Protein AF-A0A0Q4EWR7-F1 (afdb_monomer_lite)

Radius of gyration: 14.13 Å; chains: 1; bounding box: 29×34×30 Å

Foldseek 3Di:
DDDLAVFDADPVVQWTPDFAPVCVLVVVDGSTHAQSVCPVQWHDNRSHAIWGQDPVRDTHGDDSDVFDWDWDQPDADPVRHRPDTDGDTDD

Sequence (91 aa):
MYDYGARFYMPDIGRWGVVDPLAEKYFSDSPFSYVLNNPISYIDPFGLDVYRLGTNGSIERISDSKEDQIYAANQFNKDNSLIKMRKVLLL

pLDDT: mean 77.76, std 17.31, range [41.12, 96.19]

Secondary structure (DSSP, 8-state):
-EE-SS-EEETTTTEESS--TTGGGGTTS-TTBSGGG-TTTEE-TTSSS-EEE-TTS-EEE----SS-EEEE---B-TTS-B---EEEE--

Structure (mmCIF, N/CA/C/O backbone):
data_AF-A0A0Q4EWR7-F1
#
_entry.id   AF-A0A0Q4EWR7-F1
#
loop_
_atom_site.group_PDB
_atom_site.id
_atom_site.type_symbol
_atom_site.label_atom_id
_atom_site.label_alt_id
_atom_site.label_comp_id
_atom_site.label_asym_id
_atom_site.label_entity_id
_atom_site.label_seq_id
_atom_site.pdbx_PDB_ins_code
_atom_site.Cartn_x
_atom_site.Cartn_y
_atom_site.Cartn_z
_atom_site.occupancy
_atom_site.B_iso_or_equiv
_atom_site.auth_seq_id
_atom_site.auth_comp_id
_atom_site.auth_asym_id
_atom_site.auth_atom_id
_atom_site.pdbx_PDB_model_num
ATOM 1 N N . MET A 1 1 ? -0.798 -13.988 -11.252 1.00 88.44 1 MET A N 1
ATOM 2 C CA . MET A 1 1 ? -1.055 -13.798 -9.806 1.00 88.44 1 MET A CA 1
ATOM 3 C C . MET A 1 1 ? 0.254 -13.968 -9.050 1.00 88.44 1 MET A C 1
ATOM 5 O O . MET A 1 1 ? 1.008 -14.868 -9.400 1.00 88.44 1 MET A O 1
ATOM 9 N N . TYR A 1 2 ? 0.545 -13.094 -8.090 1.00 92.94 2 TYR A N 1
ATOM 10 C CA . TYR A 1 2 ? 1.787 -13.087 -7.315 1.00 92.94 2 TYR A CA 1
ATOM 11 C C . TYR A 1 2 ? 1.494 -13.342 -5.839 1.00 92.94 2 TYR A C 1
ATOM 13 O O . TYR A 1 2 ? 0.523 -12.811 -5.305 1.00 92.94 2 TYR A O 1
ATOM 21 N N . ASP A 1 3 ? 2.322 -14.164 -5.203 1.00 94.12 3 ASP A N 1
ATOM 22 C CA . ASP A 1 3 ? 2.216 -14.491 -3.784 1.00 94.12 3 ASP A CA 1
ATOM 23 C C . ASP A 1 3 ? 3.005 -13.479 -2.955 1.00 94.12 3 ASP A C 1
ATOM 25 O O . ASP A 1 3 ? 4.198 -13.278 -3.183 1.00 94.12 3 ASP A O 1
ATOM 29 N N . TYR A 1 4 ? 2.314 -12.807 -2.041 1.00 92.44 4 TYR A N 1
ATOM 30 C CA . TYR A 1 4 ? 2.887 -11.816 -1.137 1.00 92.44 4 TYR A CA 1
ATOM 31 C C . TYR A 1 4 ? 2.910 -12.332 0.313 1.00 92.44 4 TYR A C 1
ATOM 33 O O . TYR A 1 4 ? 3.177 -11.578 1.242 1.00 92.44 4 TYR A O 1
ATOM 41 N N . GLY A 1 5 ? 2.628 -13.619 0.530 1.00 93.75 5 GLY A N 1
ATOM 42 C CA . GLY A 1 5 ? 2.577 -14.268 1.834 1.00 93.75 5 GLY A CA 1
ATOM 43 C C . GLY A 1 5 ? 1.187 -14.193 2.449 1.00 93.75 5 GLY A C 1
ATOM 44 O O . GLY A 1 5 ? 0.510 -15.210 2.579 1.00 93.75 5 GLY A O 1
ATOM 45 N N . ALA A 1 6 ? 0.734 -12.995 2.822 1.00 91.75 6 ALA A N 1
ATOM 46 C CA . ALA A 1 6 ? -0.587 -12.843 3.435 1.00 91.75 6 ALA A CA 1
ATOM 47 C C . ALA A 1 6 ? -1.732 -12.737 2.414 1.00 91.75 6 ALA A C 1
ATOM 49 O O . ALA A 1 6 ? -2.881 -13.033 2.744 1.00 91.75 6 ALA A O 1
ATOM 50 N N . ARG A 1 7 ? -1.439 -12.328 1.171 1.00 93.94 7 ARG A N 1
ATOM 51 C CA . ARG A 1 7 ? -2.426 -12.169 0.093 1.00 93.94 7 ARG A CA 1
ATOM 52 C C . ARG A 1 7 ? -1.841 -12.542 -1.265 1.00 93.94 7 ARG A C 1
ATOM 54 O O . ARG A 1 7 ? -0.643 -12.410 -1.498 1.00 93.94 7 ARG A O 1
ATOM 61 N N . PHE A 1 8 ? -2.716 -12.926 -2.191 1.00 94.81 8 PHE A N 1
ATOM 62 C CA . PHE A 1 8 ? -2.368 -13.094 -3.600 1.00 94.81 8 PHE A CA 1
ATOM 63 C C . PHE A 1 8 ? -2.738 -11.840 -4.398 1.00 94.81 8 PHE A C 1
ATOM 65 O O . PHE A 1 8 ? -3.909 -11.462 -4.467 1.00 94.81 8 PHE A O 1
ATOM 72 N N . TYR A 1 9 ? -1.750 -11.195 -5.016 1.00 95.31 9 TYR A N 1
ATOM 73 C CA . TYR A 1 9 ? -1.946 -10.038 -5.887 1.00 95.31 9 TYR A CA 1
ATOM 74 C C . TYR A 1 9 ? -2.273 -10.475 -7.318 1.00 95.31 9 TYR A C 1
ATOM 76 O O . TYR A 1 9 ? -1.560 -11.282 -7.921 1.00 95.31 9 TYR A O 1
ATOM 84 N N . MET A 1 10 ? -3.337 -9.925 -7.895 1.00 96.19 10 MET A N 1
ATOM 85 C CA . MET A 1 10 ? -3.743 -10.153 -9.280 1.00 96.19 10 MET A CA 1
ATOM 86 C C . MET A 1 10 ? -3.278 -8.970 -10.145 1.00 96.19 10 MET A C 1
ATOM 88 O O . MET A 1 10 ? -3.997 -7.971 -10.235 1.00 96.19 10 MET A O 1
ATOM 92 N N . PRO A 1 11 ? -2.093 -9.050 -10.790 1.00 92.88 11 PRO A N 1
ATOM 93 C CA . PRO A 1 11 ? -1.548 -7.938 -11.572 1.00 92.88 11 PRO A CA 1
ATOM 94 C C . PRO A 1 11 ? -2.431 -7.567 -12.766 1.00 92.88 11 PRO A C 1
ATOM 96 O O . PRO A 1 11 ? -2.490 -6.397 -13.122 1.00 92.88 11 PRO A O 1
ATOM 99 N N . ASP A 1 12 ? -3.162 -8.536 -13.322 1.00 95.19 12 ASP A N 1
ATOM 100 C CA . ASP A 1 12 ? -4.030 -8.353 -14.492 1.00 95.19 12 ASP A CA 1
ATOM 101 C C . ASP A 1 12 ? -5.146 -7.326 -14.241 1.00 95.19 12 ASP A C 1
ATOM 103 O O . ASP A 1 12 ? -5.605 -6.662 -15.167 1.00 95.19 12 ASP A O 1
ATOM 107 N N . ILE A 1 13 ? -5.568 -7.179 -12.980 1.00 93.75 13 ILE A N 1
ATOM 108 C CA . ILE A 1 13 ? -6.622 -6.245 -12.558 1.00 93.75 13 ILE A CA 1
ATOM 109 C C . ILE A 1 13 ? -6.146 -5.219 -11.519 1.00 93.75 13 ILE A C 1
ATOM 111 O O . ILE A 1 13 ? -6.911 -4.336 -11.140 1.00 93.75 13 ILE A O 1
ATOM 115 N N . GLY A 1 14 ? -4.905 -5.320 -11.038 1.00 92.81 14 GLY A N 1
ATOM 116 C CA . GLY A 1 14 ? -4.337 -4.395 -10.054 1.00 92.81 14 GLY A CA 1
ATOM 117 C C . GLY A 1 14 ? -5.012 -4.440 -8.677 1.00 92.81 14 GLY A C 1
ATOM 118 O O . GLY A 1 14 ? -5.231 -3.393 -8.059 1.00 92.81 14 GLY A O 1
ATOM 119 N N . ARG A 1 15 ? -5.399 -5.634 -8.207 1.00 94.88 15 ARG A N 1
ATOM 120 C CA . ARG A 1 15 ? -6.152 -5.843 -6.953 1.00 94.88 15 ARG A CA 1
ATOM 121 C C . ARG A 1 15 ? -5.656 -7.057 -6.176 1.00 94.88 15 ARG A C 1
ATOM 123 O O . ARG A 1 15 ? -4.997 -7.936 -6.733 1.00 94.88 15 ARG A O 1
ATOM 130 N N . TRP A 1 16 ? -6.020 -7.128 -4.900 1.00 95.56 16 TRP A N 1
ATOM 131 C CA . TRP A 1 16 ? -5.923 -8.368 -4.133 1.00 95.56 16 TRP A CA 1
ATOM 132 C C . TRP A 1 16 ? -6.993 -9.363 -4.579 1.00 95.56 16 TRP A C 1
ATOM 134 O O . TRP A 1 16 ? -8.130 -8.982 -4.846 1.00 95.56 16 TRP A O 1
ATOM 144 N N . GLY A 1 17 ? -6.636 -10.646 -4.630 1.00 94.06 17 GLY A N 1
ATOM 145 C CA . GLY A 1 17 ? -7.584 -11.731 -4.898 1.00 94.06 17 GLY A CA 1
ATOM 146 C C . GLY A 1 17 ? -8.471 -12.089 -3.699 1.00 94.06 17 GLY A C 1
ATOM 147 O O . GLY A 1 17 ? -9.400 -12.877 -3.843 1.00 94.06 17 GLY A O 1
ATOM 148 N N . VAL A 1 18 ? -8.186 -11.524 -2.521 1.00 93.62 18 VAL A N 1
ATOM 149 C CA . VAL A 1 18 ? -8.906 -11.740 -1.258 1.00 93.62 18 VAL A CA 1
ATOM 150 C C . VAL A 1 18 ? -9.062 -10.418 -0.501 1.00 93.62 18 VAL A C 1
ATOM 152 O O . VAL A 1 18 ? -8.349 -9.455 -0.785 1.00 93.62 18 VAL A O 1
ATOM 155 N N . VAL A 1 19 ? -9.990 -10.384 0.458 1.00 93.69 19 VAL A N 1
ATOM 156 C CA . VAL A 1 19 ? -10.212 -9.241 1.361 1.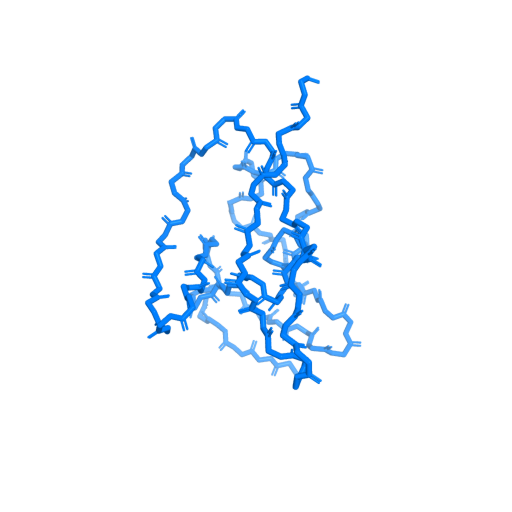00 93.69 19 VAL A CA 1
ATOM 157 C C . VAL A 1 19 ? -8.953 -8.967 2.191 1.00 93.69 19 VAL A C 1
ATOM 159 O O . VAL A 1 19 ? -8.349 -9.897 2.723 1.00 93.69 19 VAL A O 1
ATOM 162 N N . ASP A 1 20 ? -8.574 -7.693 2.311 1.00 91.38 20 ASP A N 1
ATOM 163 C CA . ASP A 1 20 ? -7.493 -7.216 3.176 1.00 91.38 20 ASP A CA 1
ATOM 164 C C . ASP A 1 20 ? -7.777 -7.526 4.660 1.00 91.38 20 ASP A C 1
ATOM 166 O O . ASP A 1 20 ? -8.782 -7.044 5.190 1.00 91.38 20 ASP A O 1
ATOM 170 N N . PRO A 1 21 ? -6.904 -8.270 5.368 1.00 90.62 21 PRO A N 1
ATOM 171 C CA . PRO A 1 21 ? -7.009 -8.451 6.817 1.00 90.62 21 PRO A CA 1
ATOM 172 C C . PRO A 1 21 ? -7.001 -7.135 7.612 1.00 90.62 21 PRO A C 1
ATOM 174 O O . PRO A 1 21 ? -7.552 -7.079 8.707 1.00 90.62 21 PRO A O 1
ATOM 177 N N . LEU A 1 22 ? -6.384 -6.082 7.069 1.00 89.62 22 LEU A N 1
ATOM 178 C CA . LEU A 1 22 ? -6.353 -4.729 7.619 1.00 89.62 22 LEU A CA 1
ATOM 179 C C . LEU A 1 22 ? -7.342 -3.787 6.913 1.00 89.62 22 LEU A C 1
ATOM 181 O O . LEU A 1 22 ? -7.162 -2.573 6.972 1.00 89.62 22 LEU A O 1
ATOM 185 N N . ALA A 1 23 ? -8.405 -4.297 6.279 1.00 87.88 23 ALA A N 1
ATOM 186 C CA . ALA A 1 23 ? -9.426 -3.455 5.641 1.00 87.88 23 ALA A CA 1
ATOM 187 C C . ALA A 1 23 ? -10.010 -2.399 6.601 1.00 87.88 23 ALA A C 1
ATOM 189 O O . ALA A 1 23 ? -10.271 -1.270 6.199 1.00 87.88 23 ALA A O 1
ATOM 190 N N . GLU A 1 24 ? -10.147 -2.730 7.888 1.00 86.81 24 GLU A N 1
ATOM 191 C CA . GLU A 1 24 ? -10.609 -1.795 8.924 1.00 86.81 24 GLU A CA 1
ATOM 192 C C . GLU A 1 24 ? -9.629 -0.640 9.182 1.00 86.81 24 GLU A C 1
ATOM 194 O O . GLU A 1 24 ? -10.012 0.411 9.678 1.00 86.81 24 GLU A O 1
ATOM 199 N N . LYS A 1 25 ? -8.352 -0.778 8.827 1.00 83.56 25 LYS A N 1
ATOM 200 C CA . LYS A 1 25 ? -7.398 0.337 8.890 1.00 83.56 25 LYS A CA 1
ATOM 201 C C . LYS A 1 25 ? -7.667 1.370 7.787 1.00 83.56 25 LYS A C 1
ATOM 203 O O . LYS A 1 25 ? -7.325 2.539 7.942 1.00 83.56 25 LYS A O 1
ATOM 208 N N . TYR A 1 26 ? -8.300 0.943 6.696 1.00 83.62 26 TYR A N 1
ATOM 209 C CA . TYR A 1 26 ? -8.482 1.703 5.463 1.00 83.62 26 TYR A CA 1
ATOM 210 C C . TYR A 1 26 ? -9.960 1.764 5.057 1.00 83.62 26 TYR A C 1
ATOM 212 O O . TYR A 1 26 ? -10.322 1.407 3.942 1.00 83.62 26 TYR A O 1
ATOM 220 N N . PHE A 1 27 ? -10.830 2.226 5.962 1.00 83.56 27 PHE A N 1
ATOM 221 C CA . PHE A 1 27 ? -12.287 2.255 5.745 1.00 83.56 27 PHE A CA 1
ATOM 222 C C . PHE A 1 27 ? -12.747 3.035 4.504 1.00 83.56 27 PHE A C 1
ATOM 224 O O . PHE A 1 27 ? -13.818 2.754 3.969 1.00 83.56 27 PHE A O 1
ATOM 231 N N . SER A 1 28 ? -11.979 4.037 4.072 1.00 85.00 28 SER A N 1
ATOM 232 C CA . SER A 1 28 ? -12.252 4.827 2.866 1.00 85.00 28 SER A CA 1
ATOM 233 C C . SER A 1 28 ? -11.893 4.092 1.568 1.00 85.00 28 SER A C 1
ATOM 235 O O . SER A 1 28 ? -12.313 4.515 0.491 1.00 85.00 28 SER A O 1
ATOM 237 N N . ASP A 1 29 ? -11.154 2.987 1.659 1.00 85.38 29 ASP A N 1
ATOM 238 C CA . ASP A 1 29 ? -10.666 2.200 0.535 1.00 85.38 29 ASP A CA 1
ATOM 239 C C . ASP A 1 29 ? -11.418 0.870 0.394 1.00 85.38 29 ASP A C 1
ATOM 241 O O . ASP A 1 29 ? -12.012 0.328 1.326 1.00 85.38 29 ASP A O 1
ATOM 245 N N . SER A 1 30 ? -11.385 0.307 -0.815 1.00 91.31 30 SER A N 1
ATOM 246 C CA . SER A 1 30 ? -11.933 -1.030 -1.044 1.00 91.31 30 SER A CA 1
ATOM 247 C C . SER A 1 30 ? -11.094 -2.086 -0.314 1.00 91.31 30 SER A C 1
ATOM 249 O O . SER A 1 30 ? -9.865 -2.043 -0.418 1.00 91.31 30 SER A O 1
ATOM 251 N N . PRO A 1 31 ? -11.710 -3.123 0.290 1.00 93.12 31 PRO A N 1
ATOM 252 C CA . PRO A 1 31 ? -10.978 -4.241 0.891 1.00 93.12 31 PRO A CA 1
ATOM 253 C C . PRO A 1 31 ? -10.118 -5.030 -0.112 1.00 93.12 31 PRO A C 1
ATOM 255 O O . PRO A 1 31 ? -9.350 -5.896 0.289 1.00 93.12 31 PRO A O 1
ATOM 258 N N . PHE A 1 32 ? -10.244 -4.758 -1.415 1.00 94.50 32 PHE A N 1
ATOM 259 C CA . PHE A 1 32 ? -9.447 -5.379 -2.475 1.00 94.50 32 PHE A CA 1
ATOM 260 C C . PHE A 1 32 ? -8.422 -4.418 -3.109 1.00 94.50 32 PHE A C 1
ATOM 262 O O . PHE A 1 32 ? -7.710 -4.813 -4.038 1.00 94.50 32 PHE A O 1
ATOM 269 N N . SER A 1 33 ? -8.342 -3.159 -2.656 1.00 92.75 33 SER A N 1
ATOM 270 C CA . SER A 1 33 ? -7.399 -2.157 -3.175 1.00 92.75 33 SER A CA 1
ATOM 271 C C . SER A 1 33 ? -5.951 -2.598 -2.949 1.00 92.75 33 SER A C 1
ATOM 273 O O . SER A 1 33 ? -5.546 -2.902 -1.830 1.00 92.75 33 SER A O 1
ATOM 275 N N . TYR A 1 34 ? -5.134 -2.563 -4.004 1.00 92.25 34 TYR A N 1
ATOM 276 C CA . TYR A 1 34 ? -3.682 -2.676 -3.867 1.00 92.25 34 TYR A CA 1
ATOM 277 C C . TYR A 1 34 ? -3.105 -1.296 -3.519 1.00 92.25 34 TYR A C 1
ATOM 279 O O . TYR A 1 34 ? -3.307 -0.340 -4.269 1.00 92.25 34 TYR A O 1
ATOM 287 N N . VAL A 1 35 ? -2.408 -1.198 -2.381 1.00 91.44 35 VAL A N 1
ATOM 288 C CA . VAL A 1 35 ? -1.608 -0.038 -1.931 1.00 91.44 35 VAL A CA 1
ATOM 289 C C . VAL A 1 35 ? -2.290 1.335 -2.073 1.00 91.44 35 VAL A C 1
ATOM 291 O O . VAL A 1 35 ? -1.734 2.267 -2.656 1.00 91.44 35 VAL A O 1
ATOM 294 N N . LEU A 1 36 ? -3.518 1.461 -1.552 1.00 89.12 36 LEU A N 1
ATOM 295 C CA . LEU A 1 36 ? -4.321 2.702 -1.596 1.00 89.12 36 LEU A CA 1
ATOM 296 C C . LEU A 1 36 ? -4.524 3.238 -3.025 1.00 89.12 36 LEU A C 1
ATOM 298 O O . LEU A 1 36 ? -4.552 4.443 -3.269 1.00 89.12 36 LEU A O 1
ATOM 302 N N . ASN A 1 37 ? -4.574 2.328 -4.004 1.00 87.94 37 ASN A N 1
ATOM 303 C CA . ASN A 1 37 ? -4.654 2.638 -5.431 1.00 87.94 37 ASN A CA 1
ATOM 304 C C . ASN A 1 37 ? -3.500 3.505 -5.973 1.00 87.94 37 ASN A C 1
ATOM 306 O O . ASN A 1 37 ? -3.638 4.104 -7.040 1.00 87.94 37 ASN A O 1
ATOM 310 N N . ASN A 1 38 ? -2.344 3.543 -5.299 1.00 88.12 38 ASN A N 1
ATOM 311 C CA . ASN A 1 38 ? -1.179 4.308 -5.748 1.00 88.12 38 ASN A CA 1
ATOM 312 C C . ASN A 1 38 ? 0.116 3.465 -5.772 1.00 88.12 38 ASN A C 1
ATOM 314 O O . ASN A 1 38 ? 1.037 3.697 -4.983 1.00 88.12 38 ASN A O 1
ATOM 318 N N . PRO A 1 39 ? 0.233 2.509 -6.716 1.00 88.81 39 PRO A N 1
ATOM 319 C CA . PRO A 1 39 ? 1.394 1.619 -6.834 1.00 88.81 39 PRO A CA 1
ATOM 320 C C . PRO A 1 39 ? 2.669 2.298 -7.353 1.00 88.81 39 PRO A C 1
ATOM 322 O O . PRO A 1 39 ? 3.710 1.656 -7.443 1.00 88.81 39 PRO A O 1
ATOM 325 N N . ILE A 1 40 ? 2.605 3.585 -7.709 1.00 86.44 40 ILE A N 1
ATOM 326 C CA . ILE A 1 40 ? 3.784 4.376 -8.092 1.00 86.44 40 ILE A CA 1
ATOM 327 C C . ILE A 1 40 ? 4.557 4.804 -6.841 1.00 86.44 40 ILE A C 1
ATOM 329 O O . ILE A 1 40 ? 5.786 4.808 -6.836 1.00 86.44 40 ILE A O 1
ATOM 333 N N . SER A 1 41 ? 3.835 5.171 -5.781 1.00 83.94 41 SER A N 1
ATOM 334 C CA . SER A 1 41 ? 4.422 5.672 -4.534 1.00 83.94 41 SER A CA 1
ATOM 335 C C . SER A 1 41 ? 4.555 4.600 -3.457 1.00 83.94 41 SER A C 1
ATOM 337 O O . SER A 1 41 ? 5.318 4.786 -2.502 1.00 83.94 41 SER A O 1
ATOM 339 N N . TYR A 1 42 ? 3.796 3.510 -3.583 1.00 89.44 42 TYR A N 1
ATOM 340 C CA . TYR A 1 42 ? 3.608 2.544 -2.516 1.00 89.44 42 TYR A CA 1
ATOM 341 C C . TYR A 1 42 ? 3.792 1.100 -2.953 1.00 89.44 42 TYR A C 1
ATOM 343 O O . TYR A 1 42 ? 3.522 0.717 -4.090 1.00 89.44 42 TYR A O 1
ATOM 351 N N . ILE A 1 43 ? 4.205 0.291 -1.988 1.00 91.00 43 ILE A N 1
ATOM 352 C CA . ILE A 1 43 ? 4.354 -1.153 -2.095 1.00 91.00 43 ILE A CA 1
ATOM 353 C C . ILE A 1 43 ? 3.840 -1.797 -0.810 1.00 91.00 43 ILE A C 1
ATOM 355 O O . ILE A 1 43 ? 3.945 -1.216 0.265 1.00 91.00 43 ILE A O 1
ATOM 359 N N . ASP A 1 44 ? 3.302 -3.004 -0.910 1.00 91.62 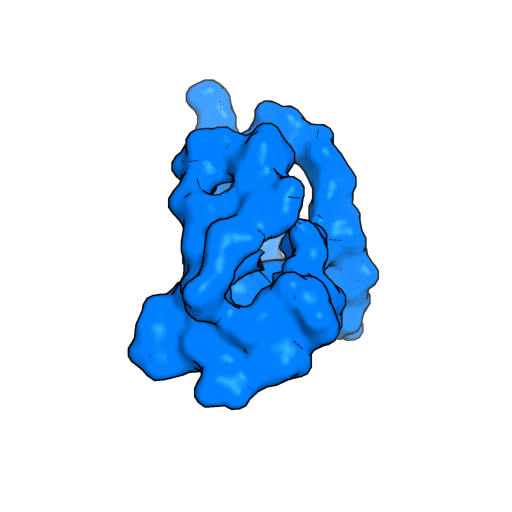44 ASP A N 1
ATOM 360 C CA . ASP A 1 44 ? 3.020 -3.852 0.245 1.00 91.62 44 ASP A CA 1
ATOM 361 C C . ASP A 1 44 ? 3.899 -5.096 0.115 1.00 91.62 44 ASP A C 1
ATOM 363 O O . ASP A 1 44 ? 3.536 -5.990 -0.632 1.00 91.62 44 ASP A O 1
ATOM 367 N N . PRO A 1 45 ? 5.088 -5.161 0.734 1.00 90.12 45 PRO A N 1
ATOM 368 C CA . PRO A 1 45 ? 6.015 -6.275 0.528 1.00 90.12 45 PRO A CA 1
ATOM 369 C C . PRO A 1 45 ? 5.547 -7.607 1.127 1.00 90.12 45 PRO A C 1
ATOM 371 O O . PRO A 1 45 ? 6.090 -8.650 0.772 1.00 90.12 45 PRO A O 1
ATOM 374 N N . PHE A 1 46 ? 4.583 -7.571 2.051 1.00 90.38 46 PHE A N 1
ATOM 375 C CA . PHE A 1 46 ? 4.167 -8.730 2.849 1.00 90.38 46 PHE A CA 1
ATOM 376 C C . PHE A 1 46 ? 2.680 -9.063 2.697 1.00 90.38 46 PHE A C 1
ATOM 378 O O . PH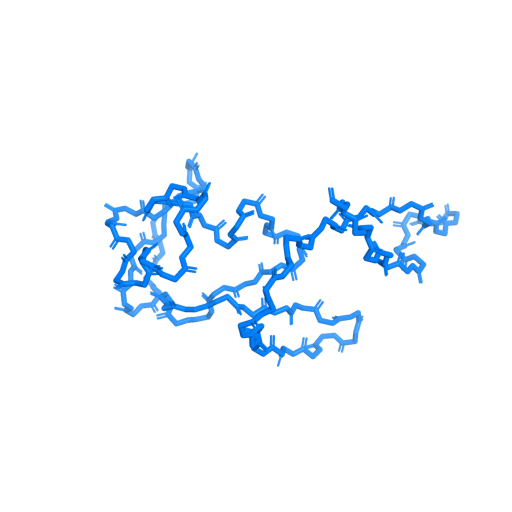E A 1 46 ? 2.168 -9.929 3.405 1.00 90.38 46 PHE A O 1
ATOM 385 N N . GLY A 1 47 ? 1.968 -8.360 1.813 1.00 89.44 47 GLY A N 1
ATOM 386 C CA . GLY A 1 47 ? 0.526 -8.500 1.660 1.00 89.44 47 GLY A CA 1
ATOM 387 C C . GLY A 1 47 ? -0.230 -8.152 2.942 1.00 89.44 47 GLY A C 1
ATOM 388 O O . GLY A 1 47 ? -1.266 -8.756 3.197 1.00 89.44 47 GLY A O 1
ATOM 389 N N . LEU A 1 48 ? 0.270 -7.229 3.763 1.00 89.00 48 LEU A N 1
ATOM 390 C CA . LEU A 1 48 ? -0.352 -6.841 5.030 1.00 89.00 48 LEU A CA 1
ATOM 391 C C . LEU A 1 48 ? -0.553 -5.337 5.153 1.00 89.00 48 LEU A C 1
ATOM 393 O O . LEU A 1 48 ? -1.629 -4.909 5.546 1.00 89.00 48 LEU A O 1
ATOM 397 N N . ASP A 1 49 ? 0.468 -4.534 4.865 1.00 88.62 49 ASP A N 1
ATOM 398 C CA . ASP A 1 49 ? 0.451 -3.106 5.180 1.00 88.62 49 ASP A CA 1
ATOM 399 C C . ASP A 1 49 ? 1.175 -2.309 4.095 1.00 88.62 49 ASP A C 1
ATOM 401 O O . ASP A 1 49 ? 1.997 -2.832 3.344 1.00 88.62 49 ASP A O 1
ATOM 405 N N . VAL A 1 50 ? 0.873 -1.020 4.012 1.00 89.12 50 VAL A N 1
ATOM 406 C CA . VAL A 1 50 ? 1.360 -0.162 2.937 1.00 89.12 50 VAL A CA 1
ATOM 407 C C . VAL A 1 50 ? 2.659 0.525 3.354 1.00 89.12 50 VAL A C 1
ATOM 409 O O . VAL A 1 50 ? 2.773 1.137 4.421 1.00 89.12 50 VAL A O 1
ATOM 412 N N . TYR A 1 51 ? 3.653 0.452 2.475 1.00 88.94 51 TYR A N 1
ATOM 413 C CA . TYR A 1 51 ? 4.956 1.080 2.626 1.00 88.94 51 TYR A CA 1
ATOM 414 C C . TYR A 1 51 ? 5.186 2.083 1.506 1.00 88.94 51 TYR A C 1
ATOM 416 O O . TYR A 1 51 ? 4.809 1.866 0.356 1.00 88.94 51 TYR A O 1
ATOM 424 N N . ARG A 1 52 ? 5.847 3.186 1.839 1.00 87.88 52 ARG A N 1
ATOM 425 C CA . ARG A 1 52 ? 6.262 4.226 0.908 1.00 87.88 52 ARG A CA 1
ATOM 426 C C . ARG A 1 52 ? 7.639 3.940 0.342 1.00 87.88 52 ARG A C 1
ATOM 428 O O . ARG A 1 52 ? 8.578 3.691 1.094 1.00 87.88 52 ARG A O 1
ATOM 435 N N . LEU A 1 53 ? 7.746 4.063 -0.977 1.00 82.44 53 LEU A N 1
ATOM 436 C CA . LEU A 1 53 ? 9.009 4.106 -1.699 1.00 82.44 53 LEU A CA 1
ATOM 437 C C . LEU A 1 53 ? 9.551 5.541 -1.695 1.00 82.44 53 LEU A C 1
ATOM 439 O O . LEU A 1 53 ? 8.953 6.463 -2.257 1.00 82.44 53 LEU A O 1
ATOM 443 N N . GLY A 1 54 ? 10.683 5.736 -1.024 1.00 78.50 54 GLY A N 1
ATOM 444 C CA . GLY A 1 54 ? 11.466 6.962 -1.080 1.00 78.50 54 GLY A CA 1
ATOM 445 C C . GLY A 1 54 ? 12.190 7.105 -2.420 1.00 78.50 54 GLY A C 1
ATOM 446 O O . GLY A 1 54 ? 12.476 6.129 -3.111 1.00 78.50 54 GLY A O 1
ATOM 447 N N . THR A 1 55 ? 12.547 8.335 -2.793 1.00 78.31 55 THR A N 1
ATOM 448 C CA . THR A 1 55 ? 13.259 8.621 -4.056 1.00 78.31 55 THR A CA 1
ATOM 449 C C . THR A 1 55 ? 14.663 8.015 -4.123 1.00 78.31 55 THR A C 1
ATOM 451 O O . THR A 1 55 ? 15.240 7.910 -5.198 1.00 78.31 55 THR A O 1
ATOM 454 N N . ASN A 1 56 ? 15.224 7.631 -2.979 1.00 79.94 56 ASN A N 1
ATOM 455 C CA . ASN A 1 56 ? 16.506 6.941 -2.838 1.00 79.94 56 ASN A CA 1
ATOM 456 C C . ASN A 1 56 ? 16.355 5.410 -2.729 1.00 79.94 56 ASN A C 1
ATOM 458 O O . ASN A 1 56 ? 17.332 4.732 -2.423 1.00 79.94 56 ASN A O 1
ATOM 462 N N . GLY A 1 57 ? 15.146 4.873 -2.923 1.00 75.50 57 GLY A N 1
ATOM 463 C CA . GLY A 1 57 ? 14.851 3.454 -2.736 1.00 75.50 57 GLY A CA 1
ATOM 464 C C . GLY A 1 57 ? 14.650 3.032 -1.278 1.00 75.50 57 GLY A C 1
ATOM 465 O O . GLY A 1 57 ? 14.567 1.833 -1.018 1.00 75.50 57 GLY A O 1
ATOM 466 N N . SER A 1 58 ? 14.564 3.967 -0.319 1.00 80.75 58 SER A N 1
ATOM 467 C CA . SER A 1 58 ? 14.151 3.620 1.046 1.00 80.75 58 SER A CA 1
ATOM 468 C C . SER A 1 58 ? 12.710 3.105 1.061 1.00 80.75 58 SER A C 1
ATOM 470 O O . SER A 1 58 ? 11.872 3.538 0.269 1.00 80.75 58 SER A O 1
ATOM 472 N N . ILE A 1 59 ? 12.423 2.170 1.966 1.00 82.69 59 ILE A N 1
ATOM 473 C CA . ILE A 1 59 ? 11.077 1.644 2.195 1.00 82.69 59 ILE A CA 1
ATOM 474 C C . ILE A 1 59 ? 10.683 2.022 3.619 1.00 82.69 59 ILE A C 1
ATOM 476 O O . ILE A 1 59 ? 11.297 1.568 4.584 1.00 82.69 59 ILE A O 1
ATOM 480 N N . GLU A 1 60 ? 9.665 2.867 3.747 1.00 83.19 60 GLU A N 1
ATOM 481 C CA . GLU A 1 60 ? 9.176 3.364 5.033 1.00 83.19 60 GLU A CA 1
ATOM 482 C C . GLU A 1 60 ? 7.736 2.914 5.243 1.00 83.19 60 GLU A C 1
ATOM 484 O O . GLU A 1 60 ? 6.876 3.147 4.395 1.00 83.19 60 GLU A O 1
ATOM 489 N N . ARG A 1 61 ? 7.448 2.264 6.375 1.00 80.62 61 ARG A N 1
ATOM 490 C CA . ARG A 1 61 ? 6.070 1.900 6.716 1.00 80.62 61 ARG A CA 1
ATOM 491 C C . ARG A 1 61 ? 5.264 3.176 6.916 1.00 80.62 61 ARG A C 1
ATOM 493 O O . ARG A 1 61 ? 5.681 4.050 7.677 1.00 80.62 61 ARG A O 1
ATOM 500 N N . ILE A 1 62 ? 4.106 3.269 6.272 1.00 76.50 62 ILE A N 1
ATOM 501 C CA . ILE A 1 62 ? 3.199 4.388 6.498 1.00 76.50 62 ILE A CA 1
ATOM 502 C C . ILE A 1 62 ? 2.549 4.136 7.863 1.00 76.50 62 ILE A C 1
ATOM 504 O O . ILE A 1 62 ? 1.697 3.259 8.012 1.00 76.50 62 ILE A O 1
ATOM 508 N N . SER A 1 63 ? 3.023 4.836 8.895 1.00 63.16 63 SER A N 1
ATOM 509 C CA . SER A 1 63 ? 2.320 4.894 10.178 1.00 63.16 63 SER A CA 1
ATOM 510 C C . SER A 1 63 ? 0.948 5.535 9.977 1.00 63.16 63 SER A C 1
ATOM 512 O O . SER A 1 63 ? 0.761 6.235 8.985 1.00 63.16 63 SER A O 1
ATOM 514 N N . ASP A 1 64 ? 0.010 5.276 10.896 1.00 59.34 64 ASP A N 1
ATOM 515 C CA . ASP A 1 64 ? -1.387 5.742 10.896 1.00 59.34 64 ASP A CA 1
ATOM 516 C C . ASP A 1 64 ? -1.503 7.269 10.738 1.00 59.34 64 ASP A C 1
ATOM 518 O O . ASP A 1 64 ? -1.782 8.007 11.686 1.00 59.34 64 ASP A O 1
ATOM 522 N N . SER A 1 65 ? -1.246 7.793 9.542 1.00 50.28 65 SER A N 1
ATOM 523 C CA . SER A 1 65 ? -1.457 9.193 9.256 1.00 50.28 65 SER A CA 1
ATOM 524 C C . SER A 1 65 ? -2.956 9.364 9.148 1.00 50.28 65 SER A C 1
ATOM 526 O O . SER A 1 65 ? -3.557 8.912 8.179 1.00 50.28 65 SER A O 1
ATOM 528 N N . LYS A 1 66 ? -3.544 10.039 10.138 1.00 49.47 66 LYS A N 1
ATOM 529 C CA . LYS A 1 66 ? -4.952 10.471 10.180 1.00 49.47 66 LYS A CA 1
ATOM 530 C C . LYS A 1 66 ? -5.370 11.370 9.003 1.00 49.47 66 LYS A C 1
ATOM 532 O O . LYS A 1 66 ? -6.463 11.922 9.025 1.00 49.47 66 LYS A O 1
ATOM 537 N N . GLU A 1 67 ? -4.508 11.555 8.009 1.00 51.12 67 GLU A N 1
ATOM 538 C CA . GLU A 1 67 ? -4.743 12.391 6.845 1.00 51.12 67 GLU A CA 1
ATOM 539 C C . GLU A 1 67 ? -4.637 11.540 5.582 1.00 51.12 67 GLU A C 1
ATOM 541 O O . GLU A 1 67 ? -3.610 10.888 5.359 1.00 51.12 67 GLU A O 1
ATOM 546 N N . ASP A 1 68 ? -5.656 11.625 4.728 1.00 50.09 68 ASP A N 1
ATOM 547 C CA . ASP A 1 68 ? -5.582 11.158 3.349 1.00 50.09 68 ASP A CA 1
ATOM 548 C C . ASP A 1 68 ? -4.467 11.931 2.636 1.00 50.09 68 ASP A C 1
ATOM 550 O O . ASP A 1 68 ? -4.516 13.153 2.461 1.00 50.09 68 ASP A O 1
ATOM 554 N N . GLN A 1 69 ? -3.400 11.228 2.262 1.00 54.97 69 GLN A N 1
ATOM 555 C CA . GLN A 1 69 ? -2.251 11.858 1.624 1.00 54.97 69 GLN A CA 1
ATOM 556 C C . GLN A 1 69 ? -2.358 11.731 0.112 1.00 54.97 69 GLN A C 1
ATOM 558 O O . GLN A 1 69 ? -2.029 10.694 -0.460 1.00 54.97 69 GLN A O 1
ATOM 563 N N . ILE A 1 70 ? -2.756 12.814 -0.556 1.00 51.88 70 ILE A N 1
ATOM 564 C CA . ILE A 1 70 ? -2.672 12.881 -2.012 1.00 51.88 70 ILE A CA 1
ATOM 565 C C . ILE A 1 70 ? -1.254 13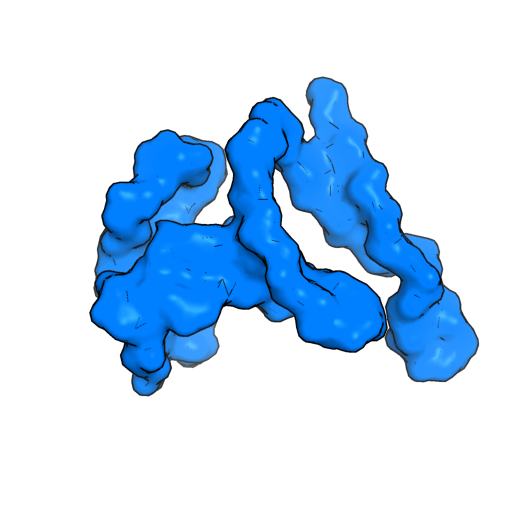.292 -2.403 1.00 51.88 70 ILE A C 1
ATOM 567 O O . ILE A 1 70 ? -0.758 14.365 -2.051 1.00 51.88 70 ILE A O 1
ATOM 571 N N . TYR A 1 71 ? -0.594 12.425 -3.164 1.00 50.84 71 TYR A N 1
ATOM 572 C CA . TYR A 1 71 ? 0.697 12.707 -3.774 1.00 50.84 71 TYR A CA 1
ATOM 573 C C . TYR A 1 71 ? 0.484 13.122 -5.222 1.00 50.84 71 TYR A C 1
ATOM 575 O O . TYR A 1 71 ? 0.128 12.302 -6.063 1.00 50.84 71 TYR A O 1
ATOM 583 N N . ALA A 1 72 ? 0.726 14.398 -5.512 1.00 50.50 72 ALA A N 1
ATOM 584 C CA . ALA A 1 72 ? 0.735 14.907 -6.875 1.00 50.50 72 ALA A CA 1
ATOM 585 C C . ALA A 1 72 ? 2.187 15.049 -7.355 1.00 50.50 72 ALA A C 1
ATOM 587 O O . ALA A 1 72 ? 3.004 15.752 -6.743 1.00 50.50 72 ALA A O 1
ATOM 588 N N . ALA A 1 73 ? 2.526 14.364 -8.447 1.00 53.66 73 ALA A N 1
ATOM 589 C CA . ALA A 1 73 ? 3.794 14.536 -9.144 1.00 53.66 73 ALA A CA 1
ATOM 590 C C . ALA A 1 73 ? 3.745 15.840 -9.956 1.00 53.66 73 ALA A C 1
ATOM 592 O O . ALA A 1 73 ? 3.457 15.836 -11.144 1.00 53.66 73 ALA A O 1
ATOM 593 N N . ASN A 1 74 ? 3.976 16.979 -9.300 1.00 50.53 74 ASN A N 1
ATOM 594 C CA . ASN A 1 74 ? 3.825 18.296 -9.938 1.00 50.53 74 ASN A CA 1
ATOM 595 C C . ASN A 1 74 ? 5.157 18.937 -10.353 1.00 50.53 74 ASN A C 1
ATOM 597 O O . ASN A 1 74 ? 5.180 20.099 -10.754 1.00 50.53 74 ASN A O 1
ATOM 601 N N . GLN A 1 75 ? 6.280 18.228 -10.223 1.00 54.47 75 GLN A N 1
ATOM 602 C CA . GLN A 1 75 ? 7.588 18.731 -10.635 1.00 54.47 75 GLN A CA 1
ATOM 603 C C . GLN A 1 75 ? 8.376 17.595 -11.291 1.00 54.47 75 GLN A C 1
ATOM 605 O O . GLN A 1 75 ? 8.825 16.675 -10.610 1.00 54.47 75 GLN A O 1
ATOM 610 N N . PHE A 1 76 ? 8.524 17.675 -12.612 1.00 59.88 76 PHE A N 1
ATOM 611 C CA . PHE A 1 76 ? 9.363 16.793 -13.417 1.00 59.88 76 PHE A CA 1
ATOM 612 C C . PHE A 1 76 ? 10.541 17.592 -13.969 1.00 59.88 76 PHE A C 1
ATOM 614 O O . PHE A 1 76 ? 10.387 18.747 -14.373 1.00 59.88 76 PHE A O 1
ATOM 621 N N . ASN A 1 77 ? 11.721 16.986 -13.962 1.00 61.06 77 ASN A N 1
ATOM 622 C CA . ASN A 1 77 ? 12.887 17.502 -14.657 1.00 61.06 77 ASN A CA 1
ATOM 623 C C . ASN A 1 77 ? 12.636 17.439 -16.171 1.00 61.06 77 ASN A C 1
ATOM 625 O O . ASN A 1 77 ? 11.732 16.749 -16.643 1.00 61.06 77 ASN A O 1
ATOM 629 N N . LYS A 1 78 ? 13.463 18.136 -16.960 1.00 68.62 78 LYS A N 1
ATOM 630 C CA . LYS A 1 78 ? 13.378 18.093 -18.434 1.00 68.62 78 LYS A CA 1
ATOM 631 C C . LYS A 1 78 ? 13.571 16.683 -19.018 1.00 68.62 78 LYS A C 1
ATOM 633 O O . LYS A 1 78 ? 13.215 16.462 -20.167 1.00 68.62 78 LYS A O 1
ATOM 638 N N . ASP A 1 79 ? 14.127 15.759 -18.238 1.00 75.00 79 ASP A N 1
ATOM 639 C CA . ASP A 1 79 ? 14.322 14.342 -18.566 1.00 75.00 79 ASP A CA 1
ATOM 640 C C . ASP A 1 79 ? 13.190 13.433 -18.037 1.00 75.00 79 ASP A C 1
ATOM 642 O O . ASP A 1 79 ? 13.343 12.215 -18.003 1.00 75.00 79 ASP A O 1
ATOM 646 N N . ASN A 1 80 ? 12.058 14.011 -17.614 1.00 58.81 80 ASN A N 1
ATOM 647 C CA . ASN A 1 80 ? 10.925 13.336 -16.971 1.00 58.81 80 ASN A CA 1
ATOM 648 C C . ASN A 1 80 ? 11.232 12.649 -15.626 1.00 58.81 80 ASN A C 1
ATOM 650 O O . ASN A 1 80 ? 10.375 11.934 -15.102 1.00 58.81 80 ASN A O 1
ATOM 654 N N . SER A 1 81 ? 12.391 12.888 -15.006 1.00 56.69 81 SER A N 1
ATOM 655 C CA . SER A 1 81 ? 12.642 12.405 -13.645 1.00 56.69 81 SER A CA 1
ATOM 656 C C . SER A 1 81 ? 11.887 13.246 -12.603 1.00 56.69 81 SER A C 1
ATOM 658 O O . SER A 1 81 ? 11.752 14.466 -12.726 1.00 56.69 81 SER A O 1
ATOM 660 N N . LEU A 1 82 ? 11.341 12.594 -11.573 1.00 59.56 82 LEU A N 1
ATOM 661 C CA . LEU A 1 82 ? 10.559 13.246 -10.517 1.00 59.56 82 LEU A CA 1
ATOM 662 C C . LEU A 1 82 ? 11.456 14.155 -9.662 1.00 59.56 82 LEU A C 1
ATOM 664 O O . LEU A 1 82 ? 12.377 13.684 -9.004 1.00 59.56 82 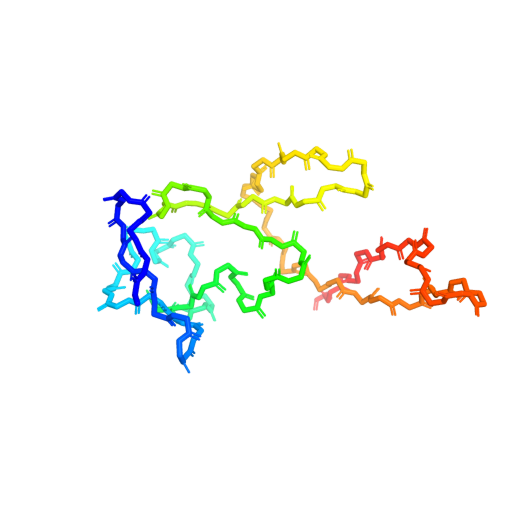LEU A O 1
ATOM 668 N N . ILE A 1 83 ? 11.149 15.453 -9.621 1.00 57.19 83 ILE A N 1
ATOM 669 C CA . ILE A 1 83 ? 11.897 16.447 -8.832 1.00 57.19 83 ILE A CA 1
ATOM 670 C C . ILE A 1 83 ? 11.534 16.333 -7.353 1.00 57.19 83 ILE A C 1
ATOM 672 O O . ILE A 1 83 ? 12.406 16.388 -6.488 1.00 57.19 83 ILE A O 1
ATOM 676 N N . LYS A 1 84 ? 10.234 16.230 -7.042 1.00 48.75 84 LYS A N 1
ATOM 677 C CA . LYS A 1 84 ? 9.746 16.130 -5.662 1.00 48.75 84 LYS A CA 1
ATOM 678 C C . LYS A 1 84 ? 8.277 15.723 -5.620 1.00 48.75 84 LYS A C 1
ATOM 680 O O . LYS A 1 84 ? 7.427 16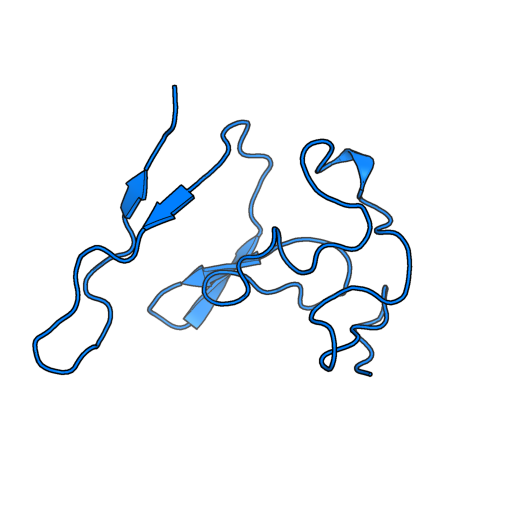.406 -6.190 1.00 48.75 84 LYS A O 1
ATOM 685 N N . MET A 1 85 ? 7.958 14.673 -4.868 1.00 54.00 85 MET A N 1
ATOM 686 C CA . MET A 1 85 ? 6.579 14.420 -4.447 1.00 54.00 85 MET A CA 1
ATOM 687 C C . MET A 1 85 ? 6.160 15.491 -3.436 1.00 54.00 85 MET A C 1
ATOM 689 O O . MET A 1 85 ? 6.791 15.631 -2.384 1.00 54.00 85 MET A O 1
ATOM 693 N N . ARG A 1 86 ? 5.095 16.243 -3.729 1.00 49.66 86 ARG A N 1
ATOM 694 C CA . ARG A 1 86 ? 4.472 17.135 -2.744 1.00 49.66 86 ARG A CA 1
ATOM 695 C C . ARG A 1 86 ? 3.240 16.448 -2.161 1.00 49.66 86 ARG A C 1
ATOM 697 O O . ARG A 1 86 ? 2.374 16.008 -2.912 1.00 49.66 86 ARG A O 1
ATOM 704 N N . LYS A 1 87 ? 3.189 16.366 -0.828 1.00 44.88 87 LYS A N 1
ATOM 705 C CA . LYS A 1 87 ? 1.986 16.010 -0.067 1.00 44.88 87 LYS A CA 1
ATOM 706 C C . LYS A 1 87 ? 0.997 17.161 -0.246 1.00 44.88 87 LYS A C 1
ATOM 708 O O . LYS A 1 87 ? 1.282 18.274 0.195 1.00 44.88 87 LYS A O 1
ATOM 713 N N . VAL A 1 88 ? -0.103 16.920 -0.946 1.00 49.22 88 VAL A N 1
ATOM 714 C CA . VAL A 1 88 ? -1.232 17.848 -1.018 1.00 49.22 88 VAL A CA 1
ATOM 715 C C . VAL A 1 88 ? -2.245 17.356 0.009 1.00 49.22 88 VAL A C 1
ATOM 717 O O . VAL A 1 88 ? -2.779 16.259 -0.126 1.00 49.22 88 VAL A O 1
ATOM 720 N N . LEU A 1 89 ? -2.431 18.133 1.075 1.00 41.12 89 LEU A N 1
ATOM 721 C CA . LEU A 1 89 ? -3.447 17.870 2.092 1.00 41.12 89 LEU A CA 1
ATOM 722 C C . LEU A 1 89 ? -4.787 18.399 1.564 1.00 41.12 89 LEU A C 1
ATOM 724 O O . LEU A 1 89 ? -4.855 19.570 1.188 1.00 41.12 89 LEU A O 1
ATOM 728 N N . LEU A 1 90 ? -5.829 17.572 1.536 1.00 46.34 90 LEU A N 1
ATOM 729 C CA . LEU A 1 90 ? -7.201 18.083 1.523 1.00 46.34 90 LEU A CA 1
ATOM 730 C C . LEU A 1 90 ? -7.609 18.343 2.977 1.00 46.34 90 LEU A C 1
ATOM 732 O O . LEU A 1 90 ? -7.343 17.511 3.843 1.00 46.34 90 LEU A O 1
ATOM 736 N N . LEU A 1 91 ? -8.149 19.540 3.223 1.00 43.50 91 LEU A N 1
ATOM 737 C CA . LEU A 1 91 ? -8.759 19.940 4.496 1.00 43.50 91 LEU A CA 1
ATOM 738 C C . LEU A 1 91 ? -10.117 19.261 4.678 1.00 43.50 91 LEU A C 1
ATOM 740 O O . LEU A 1 91 ? -10.822 19.113 3.654 1.00 43.50 91 LEU A O 1
#